Protein AF-A0AAW8H0A6-F1 (afdb_monomer)

Sequence (158 aa):
MFTVCFLSSAVRCQPLSRALAFFTFLINIEGLFMTIFEPGVQYKDLNGGVHADRDDTQDATDYLRQHHNIPQDHFVFGIQVYSSVHHVRDNTLSVRFLHSNVAGYENIQQKMVAEGAEFTLNELEIGMSYKEFFGLFKRFSLTLSPNGLLEGKSYKTV

Secondary structure (DSSP, 8-state):
------------------------------S----------SS--EE--EEEEEPSS--HHHHHHHHH---TT-EEEEEEEE--HHHHHTTEEEEEEEEE--STTTTHHHHHHHTTS----EEEEEEEEHHHHHHTEEEEEE--EETTTTTT------

Foldseek 3Di:
DDDDDDDDDDDDDDDDDDPDDDPPVPPPDPDDPDDDPDDDDDPPQKDEDKDFAADPPAAPQNVCCVPPVDDPLKDWDDKDWDDDPVQVVVQKIWIKTWMDNPDDDPCPVVCCVVVDNDDDTDIDIDIDGPCVVCVNGPDIDDDIDGVCPCYPHDDDDD

Mean predicted aligned error: 13.73 Å

Nearest PDB structures (foldseek):
  7ahi-assembly1_5G  TM=2.862E-01  e=4.631E+00  Salmonella enterica subsp. enterica serovar Typhimurium str. LT2
  6dv6-assembly1_A  TM=2.494E-01  e=9.017E+00  Salmonella enterica subsp. enterica serovar Typhimurium

pLDDT: mean 74.07, std 22.35, range [24.81, 95.25]

Structure (mmCIF, N/CA/C/O backbone):
data_AF-A0AAW8H0A6-F1
#
_entry.id   AF-A0AAW8H0A6-F1
#
loop_
_atom_site.group_PDB
_atom_site.id
_atom_site.type_symbol
_atom_site.label_atom_id
_atom_site.label_alt_id
_atom_site.label_comp_id
_atom_site.label_asym_id
_atom_site.label_entity_id
_atom_site.label_seq_id
_atom_site.pdbx_PDB_ins_code
_atom_site.Cartn_x
_atom_site.Cartn_y
_atom_site.Cartn_z
_atom_site.occupancy
_atom_site.B_iso_or_equiv
_atom_site.auth_seq_id
_atom_site.auth_comp_id
_atom_site.auth_asym_id
_atom_site.auth_atom_id
_atom_site.pdbx_PDB_model_num
ATOM 1 N N . MET A 1 1 ? 48.631 -1.944 54.732 1.00 32.59 1 MET A N 1
ATOM 2 C CA . MET A 1 1 ? 49.916 -1.481 55.292 1.00 32.59 1 MET A CA 1
ATOM 3 C C . MET A 1 1 ? 50.983 -1.817 54.263 1.00 32.59 1 MET A C 1
ATOM 5 O O . MET A 1 1 ? 51.143 -2.998 54.011 1.00 32.59 1 MET A O 1
ATOM 9 N N . PHE A 1 2 ? 51.527 -0.780 53.601 1.00 24.81 2 PHE A N 1
ATOM 10 C CA . PHE A 1 2 ? 52.890 -0.637 53.039 1.00 24.81 2 PHE A CA 1
ATOM 11 C C . PHE A 1 2 ? 53.548 -1.893 52.400 1.00 24.81 2 PHE A C 1
ATOM 13 O O . PHE A 1 2 ? 53.683 -2.912 53.051 1.00 24.81 2 PHE A O 1
ATOM 20 N N . THR A 1 3 ? 54.052 -1.919 51.160 1.00 28.94 3 THR A N 1
ATOM 21 C CA . THR A 1 3 ? 54.860 -0.897 50.480 1.00 28.94 3 THR A CA 1
ATOM 22 C C . THR A 1 3 ? 55.148 -1.303 49.026 1.00 28.94 3 THR A C 1
ATOM 24 O O . THR A 1 3 ? 55.252 -2.480 48.693 1.00 28.94 3 THR A O 1
ATOM 27 N N . VAL A 1 4 ? 55.276 -0.268 48.197 1.00 32.47 4 VAL A N 1
ATOM 28 C CA . VAL A 1 4 ? 55.640 -0.187 46.771 1.00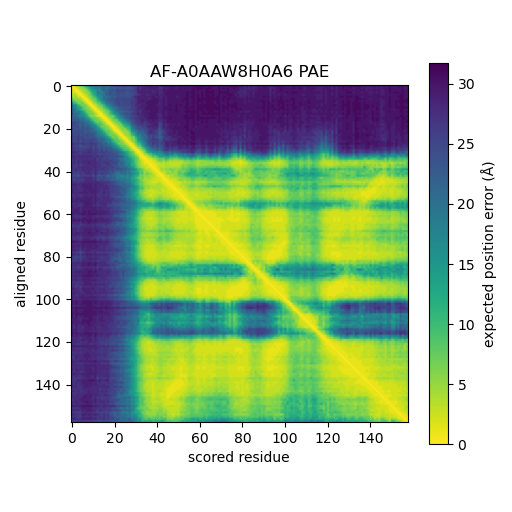 32.47 4 VAL A CA 1
ATOM 29 C C . VAL A 1 4 ? 57.168 -0.232 46.577 1.00 32.47 4 VAL A C 1
ATOM 31 O O . VAL A 1 4 ? 57.874 0.140 47.507 1.00 32.47 4 VAL A O 1
ATOM 34 N N . CYS A 1 5 ? 57.661 -0.622 45.383 1.00 32.19 5 CYS A N 1
ATOM 35 C CA . CYS A 1 5 ? 58.767 0.003 44.596 1.00 32.19 5 CYS A CA 1
ATOM 36 C C . CYS A 1 5 ? 59.403 -1.012 43.613 1.00 32.19 5 CYS A C 1
ATOM 38 O O . CYS A 1 5 ? 59.544 -2.170 43.978 1.00 32.19 5 CYS A O 1
ATOM 40 N N . PHE A 1 6 ? 59.927 -0.701 42.418 1.00 30.92 6 PHE A N 1
ATOM 41 C CA . PHE A 1 6 ? 59.770 0.360 41.406 1.00 30.92 6 PHE A CA 1
ATOM 42 C C . PHE A 1 6 ? 60.665 -0.048 40.191 1.00 30.92 6 PHE A C 1
ATOM 44 O O . PHE A 1 6 ? 61.616 -0.801 40.373 1.00 30.92 6 PHE A O 1
ATOM 51 N N . LEU A 1 7 ? 60.412 0.548 39.014 1.00 30.66 7 LEU A N 1
ATOM 52 C CA . LEU A 1 7 ? 61.318 0.778 37.857 1.00 30.66 7 LEU A CA 1
ATOM 53 C C . LEU A 1 7 ? 61.666 -0.356 36.848 1.00 30.66 7 LEU A C 1
ATOM 55 O O . LEU A 1 7 ? 62.410 -1.279 37.145 1.00 30.66 7 LEU A O 1
ATOM 59 N N . SER A 1 8 ? 61.180 -0.151 35.605 1.00 35.25 8 SER A N 1
ATOM 60 C CA . SER A 1 8 ? 61.911 -0.060 34.308 1.00 35.25 8 SER A CA 1
ATOM 61 C C . SER A 1 8 ? 63.058 -1.063 34.057 1.00 35.25 8 SER A C 1
ATOM 63 O O . SER A 1 8 ? 64.005 -1.121 34.821 1.00 35.25 8 SER A O 1
ATOM 65 N N . SER A 1 9 ? 63.181 -1.812 32.955 1.00 34.69 9 SER A N 1
ATOM 66 C CA . SER A 1 9 ? 62.949 -1.498 31.536 1.00 34.69 9 SER A CA 1
ATOM 67 C C . SER A 1 9 ? 63.256 -2.769 30.726 1.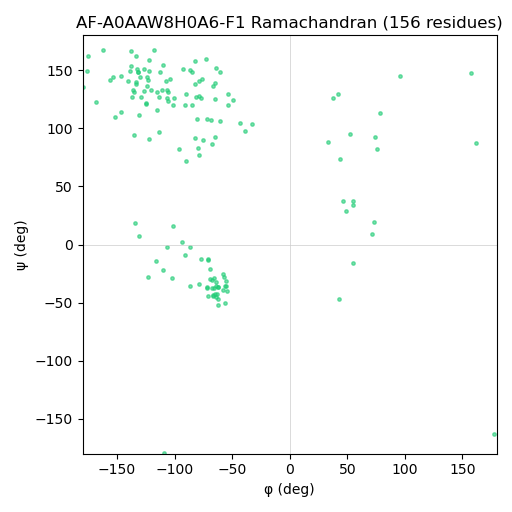00 34.69 9 SER A C 1
ATOM 69 O O . SER A 1 9 ? 64.306 -3.357 30.958 1.00 34.69 9 SER A O 1
ATOM 71 N N . ALA A 1 10 ? 62.433 -3.156 29.747 1.00 35.12 10 ALA A N 1
ATOM 72 C CA . ALA A 1 10 ? 62.895 -3.893 28.563 1.00 35.12 10 ALA A CA 1
ATOM 73 C C . ALA A 1 10 ? 61.804 -3.947 27.486 1.00 35.12 10 ALA A C 1
ATOM 75 O O . ALA A 1 10 ? 60.695 -4.432 27.687 1.00 35.12 10 ALA A O 1
ATOM 76 N N . VAL A 1 11 ? 62.187 -3.430 26.329 1.00 33.88 11 VAL A N 1
ATOM 77 C CA . VAL A 1 11 ? 61.504 -3.404 25.041 1.00 33.88 11 VAL A CA 1
ATOM 78 C C . VAL A 1 11 ? 61.068 -4.804 24.586 1.00 33.88 11 VAL A C 1
ATOM 80 O O . VAL A 1 11 ? 61.898 -5.701 24.453 1.00 33.88 11 VAL A O 1
ATOM 83 N 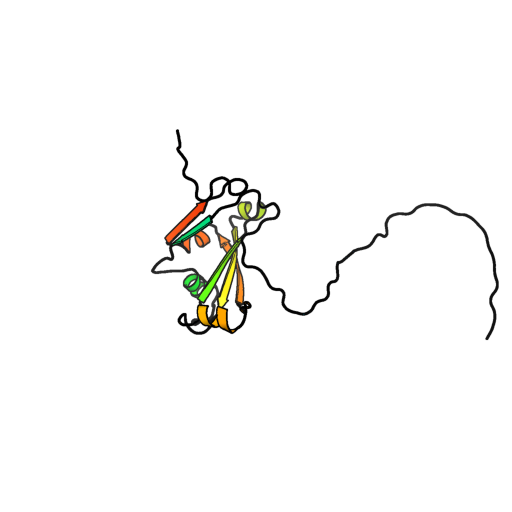N . ARG A 1 12 ? 59.797 -4.954 24.196 1.00 29.31 12 ARG A N 1
ATOM 84 C CA . ARG A 1 12 ? 59.428 -5.799 23.050 1.00 29.31 12 ARG A CA 1
ATOM 85 C C . ARG A 1 12 ? 58.224 -5.209 22.321 1.00 29.31 12 ARG A C 1
ATOM 87 O O . ARG A 1 12 ? 57.129 -5.116 22.863 1.00 29.31 12 ARG A O 1
ATOM 94 N N . CYS A 1 13 ? 58.479 -4.789 21.087 1.00 27.58 13 CYS A N 1
ATOM 95 C CA . CYS A 1 13 ? 57.487 -4.349 20.121 1.00 27.58 13 CYS A CA 1
ATOM 96 C C . CYS A 1 13 ? 56.917 -5.539 19.329 1.00 27.58 13 CYS A C 1
ATOM 98 O O . CYS A 1 13 ? 57.655 -6.462 18.991 1.00 27.58 13 CYS A O 1
ATOM 100 N N . GLN A 1 14 ? 55.650 -5.355 18.931 1.00 37.00 14 GLN A N 1
ATOM 101 C CA . GLN A 1 14 ? 54.883 -5.936 17.812 1.00 37.00 14 GLN A CA 1
ATOM 102 C C . GLN A 1 14 ? 53.989 -7.174 18.060 1.00 37.00 14 GLN A C 1
ATOM 104 O O . GLN A 1 14 ? 54.409 -8.090 18.762 1.00 37.00 14 GLN A O 1
ATOM 109 N N . PRO A 1 15 ? 52.821 -7.285 17.374 1.00 37.94 15 PRO A N 1
ATOM 110 C CA . PRO A 1 15 ? 52.020 -6.245 16.710 1.00 37.94 15 PRO A CA 1
ATOM 111 C C . PRO A 1 15 ? 50.564 -6.144 17.210 1.00 37.94 15 PRO A C 1
ATOM 113 O O . PRO A 1 15 ? 49.911 -7.118 17.574 1.00 37.94 15 PRO A O 1
ATOM 116 N N . LEU A 1 16 ? 50.054 -4.910 17.132 1.00 34.69 16 LEU A N 1
ATOM 117 C CA . LEU A 1 16 ? 48.637 -4.568 17.086 1.00 34.69 16 LEU A CA 1
ATOM 118 C C . LEU A 1 16 ? 47.913 -5.413 16.025 1.00 34.69 16 LEU A C 1
ATOM 120 O O . LEU A 1 16 ? 48.216 -5.303 14.838 1.00 34.69 16 LEU A O 1
ATOM 124 N N . SER A 1 17 ? 46.869 -6.131 16.429 1.00 34.59 17 SER A N 1
ATOM 125 C CA . SER A 1 17 ? 45.748 -6.441 15.543 1.00 34.59 17 SER A CA 1
ATOM 126 C C . SER A 1 17 ? 44.438 -6.209 16.291 1.00 34.59 17 SER A C 1
ATOM 128 O O . SER A 1 17 ? 43.964 -7.044 17.050 1.00 34.59 17 SER A O 1
ATOM 130 N N . ARG A 1 18 ? 43.915 -4.994 16.098 1.00 37.19 18 ARG A N 1
ATOM 131 C CA . ARG A 1 18 ? 42.488 -4.653 16.024 1.00 37.19 18 ARG A CA 1
ATOM 132 C C . ARG A 1 18 ? 41.563 -5.297 17.068 1.00 37.19 18 ARG A C 1
ATOM 134 O O . ARG A 1 18 ? 40.681 -6.076 16.733 1.00 37.19 18 ARG A O 1
ATOM 141 N N . ALA A 1 19 ? 41.660 -4.817 18.302 1.00 43.03 19 ALA A N 1
ATOM 142 C CA . ALA A 1 19 ? 40.488 -4.656 19.156 1.00 43.03 19 ALA A CA 1
ATOM 143 C C . ALA A 1 19 ? 40.012 -3.196 19.042 1.00 43.03 19 ALA A C 1
ATOM 145 O O . ALA A 1 19 ? 40.390 -2.348 19.842 1.00 43.03 19 ALA A O 1
ATOM 146 N N . LEU A 1 20 ? 39.244 -2.883 17.996 1.00 35.12 20 LEU A N 1
ATOM 147 C CA . LEU A 1 20 ? 38.369 -1.706 17.970 1.00 35.12 20 LEU A CA 1
ATOM 148 C C . LEU A 1 20 ? 36.966 -2.252 17.709 1.00 35.12 20 LEU A C 1
ATOM 150 O O . LEU A 1 20 ? 36.647 -2.685 16.609 1.00 35.12 20 LEU A O 1
ATOM 154 N N . ALA A 1 21 ? 36.257 -2.538 18.793 1.00 33.88 21 ALA A N 1
ATOM 155 C CA . ALA A 1 21 ? 35.277 -1.609 19.344 1.00 33.88 21 ALA A CA 1
ATOM 156 C C . ALA A 1 21 ? 34.017 -1.614 18.475 1.00 33.88 21 ALA A C 1
ATOM 158 O O . ALA A 1 21 ? 33.807 -0.762 17.616 1.00 33.88 21 ALA A O 1
ATOM 159 N N . PHE A 1 22 ? 33.187 -2.623 18.752 1.00 34.66 22 PHE A N 1
ATOM 160 C CA . PHE A 1 22 ? 31.737 -2.497 18.740 1.00 34.66 22 PHE A CA 1
ATOM 161 C C . PHE A 1 22 ? 31.361 -1.128 19.322 1.00 34.66 22 PHE A C 1
ATOM 163 O O . PHE A 1 22 ? 31.324 -0.950 20.536 1.00 34.66 22 PHE A O 1
ATOM 170 N N . PHE A 1 23 ? 31.103 -0.152 18.460 1.00 32.03 23 PHE A N 1
ATOM 171 C CA . PHE A 1 23 ? 30.293 1.000 18.822 1.00 32.03 23 PHE A CA 1
ATOM 172 C C . PHE A 1 23 ? 28.851 0.626 18.490 1.00 32.03 23 PHE A C 1
ATOM 174 O O . PHE A 1 23 ? 28.262 1.085 17.516 1.00 32.03 23 PHE A O 1
ATOM 181 N N . THR A 1 24 ? 28.295 -0.277 19.301 1.00 34.12 24 THR A N 1
ATOM 182 C CA . THR A 1 24 ? 26.849 -0.320 19.486 1.00 34.12 24 THR A CA 1
ATOM 183 C C . THR A 1 24 ? 26.495 1.041 20.058 1.00 34.12 24 THR A C 1
ATOM 185 O O . THR A 1 24 ? 26.848 1.353 21.196 1.00 34.12 24 THR A O 1
ATOM 188 N N . PHE A 1 25 ? 25.881 1.886 19.239 1.00 31.33 25 PHE A N 1
ATOM 189 C CA . PHE A 1 25 ? 25.287 3.127 19.695 1.00 31.33 25 PHE A CA 1
ATOM 190 C C . PHE A 1 25 ? 24.096 2.749 20.579 1.00 31.33 25 PHE A C 1
ATOM 192 O O . PHE A 1 25 ? 22.975 2.550 20.122 1.00 31.33 25 PHE A O 1
ATOM 199 N N . LEU A 1 26 ? 24.397 2.533 21.855 1.00 36.19 26 LEU A N 1
ATOM 200 C CA . LEU A 1 26 ? 23.451 2.272 22.922 1.00 36.19 26 LEU A CA 1
ATOM 201 C C . LEU A 1 26 ? 22.856 3.625 23.318 1.00 36.19 26 LEU A C 1
ATOM 203 O O . LEU A 1 26 ? 23.235 4.222 24.322 1.00 36.19 26 LEU A O 1
ATOM 207 N N . ILE A 1 27 ? 21.932 4.129 22.501 1.00 39.78 27 ILE A N 1
ATOM 208 C CA . ILE A 1 27 ? 20.891 5.001 23.036 1.00 39.78 27 ILE A CA 1
ATOM 209 C C . ILE A 1 27 ? 19.828 4.068 23.601 1.00 39.78 27 ILE A C 1
ATOM 211 O O . ILE A 1 27 ? 18.939 3.593 22.903 1.00 39.78 27 ILE A O 1
ATOM 215 N N . ASN A 1 28 ? 19.983 3.774 24.888 1.00 42.41 28 ASN A N 1
ATOM 216 C CA . ASN A 1 28 ? 18.898 3.305 25.729 1.00 42.41 28 ASN A CA 1
ATOM 217 C C . ASN A 1 28 ? 18.021 4.531 26.031 1.00 42.41 28 ASN A C 1
ATOM 219 O O . ASN A 1 28 ? 18.281 5.270 26.979 1.00 42.41 28 ASN A O 1
ATOM 223 N N . ILE A 1 29 ? 17.034 4.784 25.173 1.00 44.75 29 ILE A N 1
ATOM 224 C CA . ILE A 1 29 ? 15.846 5.561 25.531 1.00 44.75 29 ILE A CA 1
ATOM 225 C C . ILE A 1 29 ? 14.692 4.569 25.465 1.00 44.75 29 ILE A C 1
ATOM 227 O O . ILE A 1 29 ? 14.174 4.258 24.396 1.00 44.75 29 ILE A O 1
ATOM 231 N N . GLU A 1 30 ? 14.331 4.021 26.622 1.00 50.09 30 GLU A N 1
ATOM 232 C CA . GLU A 1 30 ? 13.019 3.415 26.791 1.00 50.09 30 GLU A CA 1
ATOM 233 C C . GLU A 1 30 ? 11.982 4.541 26.738 1.00 50.09 30 GLU A C 1
ATOM 235 O O . GLU A 1 30 ? 11.898 5.369 27.645 1.00 50.09 30 GLU A O 1
ATOM 240 N N . GLY A 1 31 ? 11.242 4.617 25.633 1.00 46.88 31 GLY A N 1
ATOM 241 C CA . GLY A 1 31 ? 10.222 5.640 25.429 1.00 46.88 31 GLY A CA 1
ATOM 242 C C . GLY A 1 31 ? 9.847 5.780 23.960 1.00 46.88 31 GLY A C 1
ATOM 243 O O . GLY A 1 31 ? 10.432 6.593 23.259 1.00 46.88 31 GLY A O 1
ATOM 244 N N . LEU A 1 32 ? 8.883 4.959 23.534 1.00 45.34 32 LEU A N 1
ATOM 245 C CA . LEU A 1 32 ? 8.158 4.985 22.257 1.00 45.34 32 LEU A CA 1
ATOM 246 C C . LEU A 1 32 ? 9.027 5.012 20.978 1.00 45.34 32 LEU A C 1
ATOM 248 O O . LEU A 1 32 ? 9.407 6.061 20.464 1.00 45.34 32 LEU A O 1
ATOM 252 N N . PHE A 1 33 ? 9.276 3.836 20.389 1.00 53.78 33 PHE A N 1
ATOM 253 C CA . PHE A 1 33 ? 9.696 3.762 18.986 1.00 53.78 33 PHE A CA 1
ATOM 254 C C . PHE A 1 33 ? 8.550 4.265 18.101 1.00 53.78 33 PHE A C 1
ATOM 256 O O . PHE A 1 33 ? 7.657 3.511 17.720 1.00 53.78 33 PHE A O 1
ATOM 263 N N . MET A 1 34 ? 8.567 5.557 17.784 1.00 63.47 34 MET A N 1
ATOM 264 C CA . MET A 1 34 ? 7.656 6.136 16.810 1.00 63.47 34 MET A CA 1
ATOM 265 C C . MET A 1 34 ? 8.079 5.676 15.418 1.00 63.47 34 MET A C 1
ATOM 267 O O . MET A 1 34 ? 9.116 6.084 14.896 1.00 63.47 34 MET A O 1
ATOM 271 N N . THR A 1 35 ? 7.286 4.789 14.825 1.00 74.06 35 THR A N 1
ATOM 272 C CA . THR A 1 35 ? 7.510 4.342 13.450 1.00 74.06 35 THR A CA 1
ATOM 273 C C . THR A 1 35 ? 6.728 5.256 12.517 1.00 74.06 35 THR A C 1
ATOM 275 O O . THR A 1 35 ? 5.509 5.364 12.624 1.00 74.06 35 THR A O 1
ATOM 278 N N . ILE A 1 36 ? 7.430 5.935 11.609 1.00 80.75 36 ILE A N 1
ATOM 279 C CA . ILE A 1 36 ? 6.797 6.755 10.574 1.00 80.75 36 ILE A CA 1
ATOM 280 C C . ILE A 1 36 ? 6.263 5.819 9.490 1.00 80.75 36 ILE A C 1
ATOM 282 O O . ILE A 1 36 ? 7.007 5.010 8.935 1.00 80.75 36 ILE A O 1
ATOM 286 N N . PHE A 1 37 ? 4.975 5.939 9.178 1.00 86.19 37 PHE A N 1
ATOM 287 C CA . PHE A 1 37 ? 4.352 5.194 8.089 1.00 86.19 37 PHE A CA 1
ATOM 288 C C . PHE A 1 37 ? 4.676 5.861 6.741 1.00 86.19 37 PHE A C 1
ATOM 290 O O . PHE A 1 37 ? 3.900 6.663 6.226 1.00 86.19 37 PHE A O 1
ATOM 297 N N . GLU A 1 38 ? 5.849 5.551 6.184 1.00 87.00 38 GLU A N 1
ATOM 298 C CA . GLU A 1 38 ? 6.286 6.011 4.861 1.00 87.00 38 GLU A CA 1
ATOM 299 C C . GLU A 1 38 ? 6.848 4.860 4.007 1.00 87.00 38 GLU A C 1
ATOM 301 O O . GLU A 1 38 ? 7.442 3.916 4.539 1.00 87.00 38 GLU A O 1
ATOM 306 N N . PRO A 1 39 ? 6.704 4.910 2.670 1.00 83.44 39 PRO A N 1
ATOM 307 C CA . PRO A 1 39 ? 7.434 4.003 1.795 1.00 83.44 39 PRO A CA 1
ATOM 308 C C . PRO A 1 39 ? 8.939 4.311 1.853 1.00 83.44 39 PRO A C 1
ATOM 310 O O . PRO A 1 39 ? 9.363 5.467 1.781 1.00 83.44 39 PRO A O 1
ATOM 313 N N . GLY A 1 40 ? 9.773 3.274 1.941 1.00 81.12 40 GLY A N 1
ATOM 314 C CA . GLY A 1 40 ? 11.219 3.447 2.038 1.00 81.12 40 GLY A CA 1
ATOM 315 C C . GLY A 1 40 ? 12.011 2.232 1.570 1.00 81.12 40 GLY A C 1
ATOM 316 O O . GLY A 1 40 ? 11.647 1.089 1.829 1.00 81.12 40 GLY A O 1
ATOM 317 N N . VAL A 1 41 ? 13.122 2.505 0.887 1.00 78.94 41 VAL A N 1
ATOM 318 C CA . VAL A 1 41 ? 14.169 1.540 0.522 1.00 78.94 41 VAL A CA 1
ATOM 319 C C . VAL A 1 41 ? 15.532 2.189 0.755 1.00 78.94 41 VAL A C 1
ATOM 321 O O . VAL A 1 41 ? 15.613 3.405 0.914 1.00 78.94 41 VAL A O 1
ATOM 324 N N . GLN A 1 42 ? 16.607 1.399 0.757 1.00 74.50 42 GLN A N 1
ATOM 325 C CA . GLN A 1 42 ? 17.942 1.861 1.159 1.00 74.50 42 GLN A CA 1
ATOM 326 C C . GLN A 1 42 ? 18.451 3.097 0.390 1.00 74.50 42 GLN A C 1
ATOM 328 O O . GLN A 1 42 ? 19.115 3.936 0.990 1.00 74.50 42 GLN A O 1
ATOM 333 N N . TYR A 1 43 ? 18.140 3.217 -0.908 1.00 82.38 43 TYR A N 1
ATOM 334 C CA . TYR A 1 43 ? 18.710 4.261 -1.777 1.00 82.38 43 TYR A CA 1
ATOM 335 C C . TYR A 1 43 ? 17.692 5.267 -2.345 1.00 82.38 43 TYR A C 1
ATOM 337 O O . TYR A 1 43 ? 18.094 6.325 -2.809 1.00 82.38 43 TYR A O 1
ATOM 345 N N . LYS A 1 44 ? 16.381 4.984 -2.262 1.00 85.25 44 LYS A N 1
ATOM 346 C CA . LYS A 1 44 ? 15.275 5.846 -2.748 1.00 85.25 44 LYS A CA 1
ATOM 347 C C . LYS A 1 44 ? 15.488 6.431 -4.172 1.00 85.25 44 LYS A C 1
ATOM 349 O O . LYS A 1 44 ? 15.086 7.559 -4.445 1.00 85.25 44 LYS A O 1
ATOM 354 N N . ASP A 1 45 ? 16.082 5.655 -5.089 1.00 89.38 45 ASP A N 1
ATOM 355 C CA . ASP A 1 45 ? 16.426 6.100 -6.459 1.00 89.38 45 ASP A CA 1
ATOM 356 C C . ASP A 1 45 ? 15.199 6.388 -7.346 1.00 89.38 45 ASP A C 1
ATOM 358 O O . ASP A 1 45 ? 15.236 7.222 -8.257 1.00 89.38 45 ASP A O 1
ATOM 362 N N . LEU A 1 46 ? 14.101 5.674 -7.094 1.00 89.62 46 LEU A N 1
ATOM 363 C CA . LEU A 1 46 ? 12.819 5.844 -7.767 1.00 89.62 46 LEU A CA 1
ATOM 364 C C . LEU A 1 46 ? 11.788 6.314 -6.746 1.00 89.62 46 LEU A C 1
ATOM 366 O O . LEU A 1 46 ? 11.645 5.699 -5.691 1.00 89.62 46 LEU A O 1
ATOM 370 N N . ASN A 1 47 ? 11.043 7.359 -7.096 1.00 89.50 47 ASN A N 1
ATOM 371 C CA . ASN A 1 47 ? 9.942 7.880 -6.292 1.00 89.50 47 ASN A CA 1
ATOM 372 C C . ASN A 1 47 ? 8.679 7.960 -7.141 1.00 89.50 47 ASN A C 1
ATOM 374 O O . ASN A 1 47 ? 8.759 8.173 -8.349 1.00 89.50 47 ASN A O 1
ATOM 378 N N . GLY A 1 48 ? 7.525 7.829 -6.500 1.00 88.69 48 GLY A N 1
ATOM 379 C CA . GLY A 1 48 ? 6.244 8.068 -7.141 1.00 88.69 48 GLY A CA 1
ATOM 380 C C . GLY A 1 48 ? 5.061 7.805 -6.230 1.00 88.69 48 GLY A C 1
ATOM 381 O O . GLY A 1 48 ? 5.212 7.788 -5.006 1.00 88.69 48 GLY A O 1
ATOM 382 N N . GLY A 1 49 ? 3.883 7.667 -6.832 1.00 90.50 49 GLY A N 1
ATOM 383 C CA . GLY A 1 49 ? 2.620 7.485 -6.129 1.00 90.50 49 GLY A CA 1
ATOM 384 C C . GLY A 1 49 ? 2.052 6.081 -6.295 1.00 90.50 49 GLY A C 1
ATOM 385 O O . GLY A 1 49 ? 2.290 5.396 -7.292 1.00 90.50 49 GLY A O 1
ATOM 386 N N . VAL A 1 50 ? 1.244 5.674 -5.318 1.00 93.31 50 VAL A N 1
ATOM 387 C CA . VAL A 1 50 ? 0.420 4.469 -5.394 1.00 93.31 50 VAL A CA 1
ATOM 388 C C . VAL A 1 50 ? -1.034 4.837 -5.147 1.00 93.31 50 VAL A C 1
ATOM 390 O O . VAL A 1 50 ? -1.350 5.605 -4.239 1.00 93.31 50 VAL A O 1
ATOM 393 N N . HIS A 1 51 ? -1.920 4.279 -5.961 1.00 93.00 51 HIS A N 1
ATOM 394 C CA . HIS A 1 51 ? -3.360 4.390 -5.789 1.00 93.00 51 HIS A CA 1
ATOM 395 C C . HIS A 1 51 ? -3.987 3.014 -5.963 1.00 93.00 51 HIS A C 1
ATOM 397 O O . HIS A 1 51 ? -3.595 2.252 -6.851 1.00 93.00 51 HIS A O 1
ATOM 403 N N . ALA A 1 52 ? -4.971 2.707 -5.128 1.00 93.38 52 ALA A N 1
ATOM 404 C CA . ALA A 1 52 ? -5.739 1.483 -5.237 1.00 93.38 52 ALA A CA 1
ATOM 405 C C . ALA A 1 52 ? -7.215 1.753 -4.945 1.00 93.38 52 ALA A C 1
ATOM 407 O O . ALA A 1 52 ? -7.544 2.515 -4.034 1.00 93.38 52 ALA A O 1
ATOM 408 N N . ASP A 1 53 ? -8.086 1.106 -5.713 1.00 89.88 53 ASP A N 1
ATOM 409 C CA . ASP A 1 53 ? -9.527 1.130 -5.492 1.00 89.88 53 ASP A CA 1
ATOM 410 C C . ASP A 1 53 ? -9.896 -0.029 -4.559 1.00 89.88 53 ASP A C 1
ATOM 412 O O . ASP A 1 53 ? -9.533 -1.185 -4.812 1.00 89.88 53 ASP A O 1
ATOM 416 N N . ARG A 1 54 ? -10.646 0.273 -3.494 1.00 85.31 54 ARG A N 1
ATOM 417 C CA . ARG A 1 54 ? -11.223 -0.744 -2.606 1.00 85.31 54 ARG A CA 1
ATOM 418 C C . ARG A 1 54 ? -12.249 -1.571 -3.384 1.00 85.31 54 ARG A C 1
ATOM 420 O O . ARG A 1 54 ? -13.009 -1.023 -4.184 1.00 85.31 54 ARG A O 1
ATOM 427 N N . ASP A 1 55 ? -12.249 -2.880 -3.168 1.00 84.44 55 ASP A N 1
ATOM 428 C CA . ASP A 1 55 ? -13.318 -3.743 -3.664 1.00 84.44 55 ASP A CA 1
ATOM 429 C C . ASP A 1 55 ? -14.571 -3.575 -2.790 1.00 84.44 55 ASP A C 1
ATOM 431 O O . ASP A 1 55 ? -14.477 -3.411 -1.575 1.00 84.44 55 ASP A O 1
ATOM 435 N N . ASP A 1 56 ? -15.746 -3.601 -3.416 1.00 75.88 56 ASP A N 1
ATOM 436 C CA . ASP A 1 56 ? -17.032 -3.423 -2.736 1.00 75.88 56 ASP A CA 1
ATOM 437 C C . ASP A 1 56 ? -17.474 -4.695 -1.976 1.00 75.88 56 ASP A C 1
ATOM 439 O O . ASP A 1 56 ? -18.432 -4.655 -1.205 1.00 75.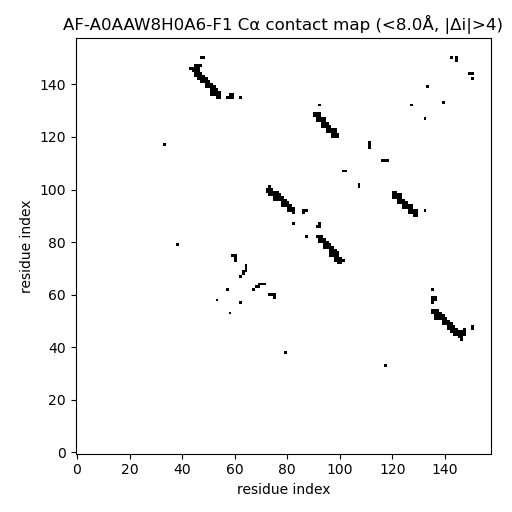88 56 ASP A O 1
ATOM 443 N N . THR A 1 57 ? -16.809 -5.832 -2.217 1.00 75.06 57 THR A N 1
ATOM 444 C CA . THR A 1 57 ? -17.204 -7.169 -1.743 1.00 75.06 57 THR A CA 1
ATOM 445 C C . THR A 1 57 ? -16.151 -7.888 -0.902 1.00 75.06 57 THR A C 1
ATOM 447 O O . THR A 1 57 ? -16.528 -8.705 -0.062 1.00 75.06 57 THR A O 1
ATOM 450 N N . GLN A 1 58 ? -14.858 -7.614 -1.108 1.00 80.88 58 GLN A N 1
ATOM 451 C CA . GLN A 1 58 ? -13.774 -8.225 -0.335 1.00 80.88 58 GLN A CA 1
ATOM 452 C C . GLN A 1 58 ? -12.561 -7.299 -0.256 1.00 80.88 58 GLN A C 1
ATOM 454 O O . GLN A 1 58 ? -11.842 -7.124 -1.235 1.00 80.88 58 GLN A O 1
ATOM 459 N N . ASP A 1 59 ? -12.291 -6.746 0.923 1.00 85.31 59 ASP A N 1
ATOM 460 C CA . ASP A 1 59 ? -11.110 -5.909 1.138 1.00 85.31 59 ASP A CA 1
ATOM 461 C C . ASP A 1 59 ? -10.035 -6.575 2.015 1.00 85.31 59 ASP A C 1
ATOM 463 O O . ASP A 1 59 ? -10.158 -7.715 2.467 1.00 85.31 59 ASP A O 1
ATOM 467 N N . ALA A 1 60 ? -8.943 -5.848 2.261 1.00 91.81 60 ALA A N 1
ATOM 468 C CA . ALA A 1 60 ? -7.850 -6.308 3.113 1.00 91.81 60 ALA A CA 1
ATOM 469 C C . ALA A 1 60 ? -8.298 -6.689 4.537 1.00 91.81 60 ALA A C 1
ATOM 471 O O . ALA A 1 60 ? -7.765 -7.634 5.111 1.00 91.81 60 ALA A O 1
ATOM 472 N N . THR A 1 61 ? -9.275 -5.987 5.114 1.00 91.38 61 THR A N 1
ATOM 473 C CA . THR A 1 61 ? -9.822 -6.329 6.434 1.00 91.38 61 THR A CA 1
ATOM 474 C C . THR A 1 61 ? -10.561 -7.661 6.370 1.00 91.38 61 THR A C 1
ATOM 476 O O . THR A 1 61 ? -10.353 -8.514 7.234 1.00 91.38 61 THR A O 1
ATOM 479 N N . ASP A 1 62 ? -11.377 -7.874 5.336 1.00 91.19 62 ASP A N 1
ATOM 480 C CA . ASP A 1 62 ? -12.095 -9.137 5.142 1.00 91.19 62 ASP A CA 1
ATOM 481 C C . ASP A 1 62 ? -11.132 -10.306 4.929 1.00 91.19 62 ASP A C 1
ATOM 483 O O . ASP A 1 62 ? -11.296 -11.359 5.547 1.00 91.19 62 ASP A O 1
ATOM 487 N N . TYR A 1 63 ? -10.079 -10.101 4.133 1.00 93.50 63 TYR A N 1
ATOM 488 C CA . TYR A 1 63 ? -9.004 -11.075 3.960 1.00 93.50 63 TYR A CA 1
ATOM 489 C C . TYR A 1 63 ? -8.360 -11.454 5.305 1.00 93.50 63 TYR A C 1
ATOM 491 O O . TYR A 1 63 ? -8.274 -12.634 5.649 1.00 93.50 63 TYR A O 1
ATOM 499 N N . LEU A 1 64 ? -7.962 -10.471 6.121 1.00 94.25 64 LEU A N 1
ATOM 500 C CA . LEU A 1 64 ? -7.344 -10.747 7.421 1.00 94.25 64 LEU A CA 1
ATOM 501 C C . LEU A 1 64 ? -8.291 -11.456 8.394 1.00 94.25 64 LEU A C 1
ATOM 503 O O . LEU A 1 64 ? -7.848 -12.309 9.164 1.00 94.25 64 LEU A O 1
ATOM 507 N N . ARG A 1 65 ? -9.590 -11.143 8.366 1.00 93.31 65 ARG A N 1
ATOM 508 C CA . ARG A 1 65 ? -10.589 -11.845 9.188 1.00 93.31 65 ARG A CA 1
ATOM 509 C C . ARG A 1 65 ? -10.725 -13.305 8.773 1.00 93.31 65 ARG A C 1
ATOM 511 O O . ARG A 1 65 ? -10.790 -14.169 9.639 1.00 93.31 65 ARG A O 1
ATOM 518 N N . GLN A 1 66 ? -10.753 -13.574 7.468 1.00 92.94 66 GLN A N 1
ATOM 519 C CA . GLN A 1 66 ? -10.930 -14.922 6.925 1.00 92.94 66 GLN A CA 1
ATOM 520 C C . GLN A 1 66 ? -9.695 -15.811 7.121 1.00 92.94 66 GLN A C 1
ATOM 522 O O . GLN A 1 66 ? -9.844 -17.007 7.365 1.00 92.94 66 GLN A O 1
ATOM 527 N N . 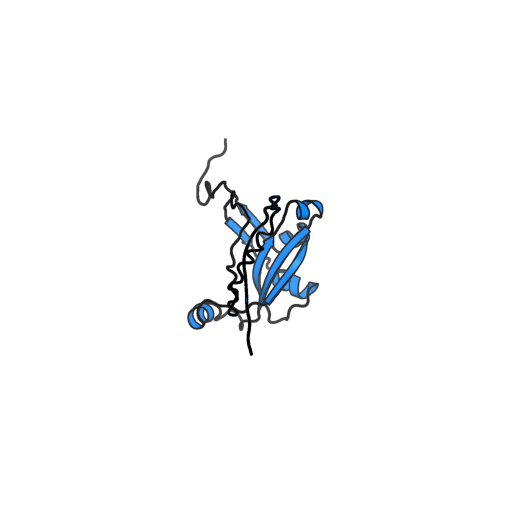HIS A 1 67 ? -8.489 -15.243 7.024 1.00 93.62 67 HIS A N 1
ATOM 528 C CA . HIS A 1 67 ? -7.246 -16.022 6.965 1.00 93.62 67 HIS A CA 1
ATOM 529 C C . HIS A 1 67 ? -6.362 -15.917 8.216 1.00 93.62 67 HIS A C 1
ATOM 531 O O . HIS A 1 67 ? -5.556 -16.813 8.464 1.00 93.62 67 HIS A O 1
ATOM 537 N N . HIS A 1 68 ? -6.507 -14.857 9.015 1.00 93.44 68 HIS A N 1
ATOM 538 C CA . HIS A 1 68 ? -5.612 -14.560 10.142 1.00 93.44 68 HIS A CA 1
ATOM 539 C C . HIS A 1 68 ? -6.342 -14.250 11.459 1.00 93.44 68 HIS A C 1
ATOM 541 O O . HIS A 1 68 ? -5.694 -13.911 12.446 1.00 93.44 68 HIS A O 1
ATOM 547 N N . ASN A 1 69 ? -7.670 -14.417 11.504 1.00 91.19 69 ASN A N 1
ATOM 548 C CA . ASN A 1 69 ? -8.499 -14.306 12.710 1.00 91.19 69 ASN A CA 1
ATOM 549 C C . ASN A 1 69 ? -8.349 -12.977 13.474 1.00 91.19 69 ASN A C 1
ATOM 551 O O . ASN A 1 69 ? -8.392 -12.963 14.707 1.00 91.19 69 ASN A O 1
ATOM 555 N N . ILE A 1 70 ? -8.187 -11.850 12.770 1.00 92.75 70 ILE A N 1
ATOM 556 C CA . ILE A 1 70 ? -8.238 -10.542 13.440 1.00 92.75 70 ILE A CA 1
ATOM 557 C C . ILE A 1 70 ? -9.640 -10.299 14.041 1.00 92.75 70 ILE A C 1
ATOM 559 O O . ILE A 1 70 ? -10.627 -10.818 13.505 1.00 92.75 70 ILE A O 1
ATOM 563 N N . PRO A 1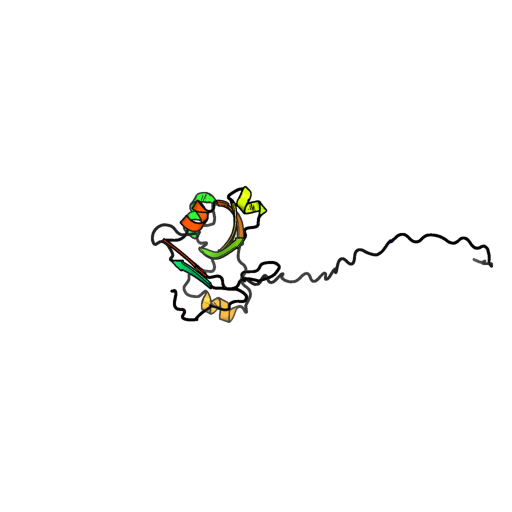 71 ? -9.773 -9.513 15.128 1.00 91.25 71 PRO A N 1
ATOM 564 C CA . PRO A 1 71 ? -11.076 -9.273 15.749 1.00 91.25 71 PRO A CA 1
ATOM 565 C C . PRO A 1 71 ? -12.085 -8.607 14.796 1.00 91.25 71 PRO A C 1
ATOM 567 O O . PRO A 1 71 ? -11.719 -7.829 13.914 1.00 91.25 71 PRO A O 1
ATOM 570 N N . GLN A 1 72 ? -13.375 -8.909 14.974 1.00 89.12 72 GLN A N 1
ATOM 571 C CA . GLN A 1 72 ? -14.445 -8.463 14.064 1.00 89.12 72 GLN A CA 1
ATOM 572 C C . GLN A 1 72 ? -14.648 -6.944 14.057 1.00 89.12 72 GLN A C 1
ATOM 574 O O . GLN A 1 72 ? -15.042 -6.375 13.045 1.00 89.12 72 GLN A O 1
ATOM 579 N N . ASP A 1 73 ? -14.348 -6.282 15.167 1.00 86.75 73 ASP A N 1
ATOM 580 C CA . ASP A 1 73 ? -14.405 -4.832 15.330 1.00 86.75 73 ASP A CA 1
ATOM 581 C C . ASP A 1 73 ? -13.113 -4.120 14.890 1.00 86.75 73 ASP A C 1
ATOM 583 O O . ASP A 1 73 ? -13.062 -2.892 14.922 1.00 86.75 73 ASP A O 1
ATOM 587 N N . HIS A 1 74 ? -12.078 -4.856 14.456 1.00 86.88 74 HIS A N 1
ATOM 588 C CA . HIS A 1 74 ? -10.861 -4.267 13.898 1.00 86.88 74 HIS A CA 1
ATOM 589 C C . HIS A 1 74 ? -11.011 -3.965 12.405 1.00 86.88 74 HIS A C 1
ATOM 591 O O . HIS A 1 74 ? -11.667 -4.696 11.657 1.00 86.88 74 HIS A O 1
ATOM 597 N N . PHE A 1 75 ? -10.316 -2.916 11.972 1.00 87.25 75 PHE A N 1
ATOM 598 C CA . PHE A 1 75 ? -10.206 -2.480 10.583 1.00 87.25 75 PHE A CA 1
ATOM 599 C C . PHE A 1 75 ? -8.748 -2.205 10.226 1.00 87.25 75 PHE A C 1
ATOM 601 O O . PHE A 1 75 ? -7.963 -1.823 11.096 1.00 87.25 75 PHE A O 1
ATOM 608 N N . VAL A 1 76 ? -8.390 -2.389 8.954 1.00 90.50 76 VAL A N 1
ATOM 609 C CA . VAL A 1 76 ? -7.055 -2.058 8.433 1.00 90.50 76 VAL A CA 1
ATOM 610 C C . VAL A 1 76 ? -6.937 -0.549 8.191 1.00 90.50 76 VAL A C 1
ATOM 612 O O . VAL A 1 76 ? -7.753 0.044 7.492 1.00 90.50 76 VAL A O 1
ATOM 615 N N . PHE A 1 77 ? -5.889 0.055 8.750 1.00 88.06 77 PHE A N 1
ATOM 616 C CA . PHE A 1 77 ? -5.526 1.472 8.632 1.00 88.06 77 PHE A CA 1
ATOM 617 C C . PHE A 1 77 ? -4.388 1.714 7.644 1.00 88.06 77 PHE A C 1
ATOM 619 O O . PHE A 1 77 ? -4.294 2.787 7.053 1.00 88.06 77 PHE A O 1
ATOM 626 N N . GLY A 1 78 ? -3.508 0.729 7.485 1.00 90.50 78 GLY A N 1
ATOM 627 C CA . GLY A 1 78 ? -2.325 0.847 6.651 1.00 90.50 78 GLY A CA 1
ATOM 628 C C . GLY A 1 78 ? -1.878 -0.511 6.144 1.00 90.50 78 GLY A C 1
ATOM 629 O O . GLY A 1 78 ? -1.983 -1.517 6.847 1.00 90.50 78 GLY A O 1
ATOM 630 N N . ILE A 1 79 ? -1.382 -0.519 4.913 1.00 94.19 79 ILE A N 1
ATOM 631 C CA . ILE A 1 79 ? -0.762 -1.676 4.275 1.00 94.19 79 ILE A CA 1
ATOM 632 C C . ILE A 1 79 ? 0.619 -1.228 3.820 1.00 94.19 79 ILE A C 1
ATOM 634 O O . ILE A 1 79 ? 0.738 -0.289 3.033 1.00 94.19 79 ILE A O 1
ATOM 638 N N . GLN A 1 80 ? 1.658 -1.894 4.307 1.00 94.06 80 GLN A N 1
ATOM 639 C CA . GLN A 1 80 ? 3.024 -1.704 3.847 1.00 94.06 80 GLN A CA 1
ATOM 640 C C . GLN A 1 80 ? 3.480 -2.984 3.159 1.00 94.06 80 GLN A C 1
ATOM 642 O O . GLN A 1 80 ? 3.394 -4.070 3.726 1.00 94.06 80 GLN A O 1
ATOM 647 N N . VAL A 1 81 ? 3.961 -2.854 1.927 1.00 92.94 81 VAL A N 1
ATOM 648 C CA . VAL A 1 81 ? 4.494 -3.970 1.145 1.00 92.94 81 VAL A CA 1
ATOM 649 C C . VAL A 1 81 ? 5.996 -3.805 0.980 1.00 92.94 81 VAL A C 1
ATOM 651 O O . VAL A 1 81 ? 6.482 -2.732 0.619 1.00 92.94 81 VAL A O 1
ATOM 654 N N . TYR A 1 82 ? 6.730 -4.883 1.226 1.00 89.94 82 TYR A N 1
ATOM 655 C CA . TYR A 1 82 ? 8.159 -4.970 0.995 1.00 89.94 82 TYR A CA 1
ATOM 656 C C . TYR A 1 82 ? 8.481 -6.185 0.125 1.00 89.94 82 TYR A C 1
ATOM 658 O O . TYR A 1 82 ? 8.033 -7.307 0.368 1.00 89.94 82 TYR A O 1
ATOM 666 N N . SER A 1 83 ? 9.302 -5.952 -0.895 1.00 87.25 83 SER A N 1
ATOM 667 C CA . SER A 1 83 ? 9.870 -6.991 -1.745 1.00 87.25 83 SER A CA 1
ATOM 668 C C . SER A 1 83 ? 11.360 -6.732 -1.913 1.00 87.25 83 SER A C 1
ATOM 670 O O . SER A 1 83 ? 11.787 -5.604 -2.145 1.00 87.25 83 SER A O 1
ATOM 672 N N . SER A 1 84 ? 12.151 -7.796 -1.853 1.00 81.75 84 SER A N 1
ATOM 673 C CA . SER A 1 84 ? 13.584 -7.797 -2.131 1.00 81.75 84 SER A CA 1
ATOM 674 C C . SER A 1 84 ? 13.857 -8.707 -3.326 1.00 81.75 84 SER A C 1
ATOM 676 O O . SER A 1 84 ? 13.002 -9.505 -3.712 1.00 81.75 84 SER A O 1
ATOM 678 N N . VAL A 1 85 ? 15.060 -8.642 -3.901 1.00 73.38 85 VAL A N 1
ATOM 679 C CA . VAL A 1 85 ? 15.471 -9.551 -4.992 1.00 73.38 85 VAL A CA 1
ATOM 680 C C . VAL A 1 85 ? 15.366 -11.025 -4.571 1.00 73.38 85 VAL A C 1
ATOM 682 O O . VAL A 1 85 ? 15.123 -11.889 -5.411 1.00 73.38 85 VAL A O 1
ATOM 685 N N . HIS A 1 86 ? 15.504 -11.316 -3.274 1.00 68.31 86 HIS A N 1
ATOM 686 C CA . HIS A 1 86 ? 15.293 -12.652 -2.723 1.00 68.31 86 HIS A CA 1
ATOM 687 C C . HIS A 1 86 ? 13.806 -13.042 -2.735 1.00 68.31 86 HIS A C 1
ATOM 689 O O . HIS A 1 86 ? 13.479 -14.121 -3.213 1.00 68.31 86 HIS A O 1
ATOM 695 N N . HIS A 1 87 ? 12.903 -12.137 -2.343 1.00 64.12 87 HIS A N 1
ATOM 696 C CA . HIS A 1 87 ? 11.453 -12.386 -2.335 1.00 64.12 87 HIS A CA 1
ATOM 697 C C . HIS A 1 87 ? 10.862 -12.628 -3.736 1.00 64.12 87 HIS A C 1
ATOM 699 O O . HIS A 1 87 ? 9.974 -13.466 -3.893 1.00 64.12 87 HIS A O 1
ATOM 705 N N . VAL A 1 88 ? 11.421 -11.991 -4.777 1.00 67.06 88 VAL A N 1
ATOM 706 C CA . VAL A 1 88 ? 11.009 -12.239 -6.175 1.00 67.06 88 VAL A CA 1
ATOM 707 C C . VAL A 1 88 ? 11.268 -13.684 -6.601 1.00 67.06 88 VAL A C 1
ATOM 709 O O . VAL A 1 88 ? 10.463 -14.263 -7.324 1.00 67.06 88 VAL A O 1
ATOM 712 N N . ARG A 1 89 ? 12.368 -14.299 -6.146 1.00 67.25 89 ARG A N 1
ATOM 713 C CA . ARG A 1 89 ? 12.699 -15.692 -6.502 1.00 67.25 89 ARG A CA 1
ATOM 714 C C . ARG A 1 89 ? 11.736 -16.695 -5.876 1.00 67.25 89 ARG A C 1
ATOM 716 O O . ARG A 1 89 ? 11.466 -17.726 -6.483 1.00 67.25 89 ARG A O 1
ATOM 723 N N . ASP A 1 90 ? 11.190 -16.344 -4.719 1.00 79.00 90 ASP A N 1
ATOM 724 C CA . ASP A 1 90 ? 10.261 -17.182 -3.966 1.00 79.00 90 ASP A CA 1
ATOM 725 C C . ASP A 1 90 ? 8.790 -16.869 -4.294 1.00 79.00 90 ASP A C 1
ATOM 727 O O . ASP A 1 90 ? 7.890 -17.482 -3.730 1.00 79.00 90 ASP A O 1
ATOM 731 N N . ASN A 1 91 ? 8.525 -15.935 -5.219 1.00 82.62 91 ASN A N 1
ATOM 732 C CA . ASN A 1 91 ? 7.188 -15.447 -5.576 1.00 82.62 91 ASN A CA 1
ATOM 733 C C . ASN A 1 91 ? 6.363 -14.923 -4.385 1.00 82.62 91 ASN A C 1
ATOM 735 O O . ASN A 1 91 ? 5.135 -15.055 -4.366 1.00 82.62 91 ASN A O 1
ATOM 739 N N . THR A 1 92 ? 7.030 -14.320 -3.399 1.00 87.94 92 THR A N 1
ATOM 740 C CA . THR A 1 92 ? 6.402 -13.822 -2.168 1.00 87.94 92 THR A CA 1
ATOM 741 C C . THR A 1 92 ? 6.641 -12.328 -1.962 1.00 87.94 92 THR A C 1
ATOM 743 O O . THR A 1 92 ? 7.560 -11.730 -2.516 1.00 87.94 92 THR A O 1
ATOM 746 N N . LEU A 1 93 ? 5.780 -11.722 -1.156 1.00 91.56 93 LEU A N 1
ATOM 747 C CA . LEU A 1 93 ? 5.863 -10.369 -0.623 1.00 91.56 93 LEU A CA 1
ATOM 748 C C . LEU A 1 93 ? 5.823 -10.462 0.902 1.00 91.56 93 LEU A C 1
ATOM 750 O O . LEU A 1 93 ? 5.045 -11.258 1.431 1.00 91.56 93 LEU A O 1
ATOM 754 N N . SER A 1 94 ? 6.605 -9.635 1.600 1.00 92.31 94 SER A N 1
ATOM 755 C CA . SER A 1 94 ? 6.310 -9.335 3.005 1.00 92.31 94 SER A CA 1
ATOM 756 C C . SER A 1 94 ? 5.292 -8.202 3.029 1.00 92.31 94 SER A C 1
ATOM 758 O O . SER A 1 94 ? 5.531 -7.131 2.462 1.00 92.31 94 SER A O 1
ATOM 760 N N . VAL A 1 95 ? 4.132 -8.457 3.627 1.00 94.75 95 VAL A N 1
ATOM 761 C CA . VAL A 1 95 ? 3.052 -7.481 3.729 1.00 94.75 95 VAL A CA 1
ATOM 762 C C . VAL A 1 95 ? 2.677 -7.309 5.183 1.00 94.75 95 VAL A C 1
ATOM 764 O O . VAL A 1 95 ? 2.300 -8.251 5.876 1.00 94.75 95 VAL A O 1
ATOM 767 N N . ARG A 1 96 ? 2.785 -6.067 5.630 1.00 95.25 96 ARG A N 1
ATOM 768 C CA . ARG A 1 96 ? 2.481 -5.634 6.979 1.00 95.25 96 ARG A CA 1
ATOM 769 C C . ARG A 1 96 ? 1.175 -4.863 6.979 1.00 95.25 96 ARG A C 1
ATOM 771 O O . ARG A 1 96 ? 1.035 -3.855 6.285 1.00 95.25 96 ARG A O 1
ATOM 778 N N . PHE A 1 97 ? 0.241 -5.329 7.789 1.00 94.88 97 PHE A N 1
ATOM 779 C CA . PHE A 1 97 ? -1.046 -4.696 8.011 1.00 94.88 97 PHE A CA 1
ATOM 780 C C . PHE A 1 97 ? -1.064 -4.028 9.380 1.00 94.88 97 PHE A C 1
ATOM 782 O O . PHE A 1 97 ? -0.727 -4.650 10.387 1.00 94.88 97 PHE A O 1
ATOM 789 N N . LEU A 1 98 ? -1.497 -2.771 9.414 1.00 92.25 98 LEU A N 1
ATOM 790 C CA . LEU A 1 98 ? -1.775 -2.041 10.645 1.00 92.25 98 LEU A CA 1
ATOM 791 C C . LEU A 1 98 ? -3.283 -2.035 10.868 1.00 92.25 98 LEU A C 1
ATOM 793 O O . LEU A 1 98 ? -4.017 -1.533 10.015 1.00 92.25 98 LEU A O 1
ATOM 797 N N . HIS A 1 99 ? -3.760 -2.594 11.979 1.00 91.12 99 HIS A N 1
ATOM 798 C CA . HIS A 1 99 ? -5.191 -2.731 12.252 1.00 91.12 99 HIS A CA 1
ATOM 799 C C . HIS A 1 99 ? -5.562 -2.425 13.709 1.00 91.12 99 HIS A C 1
ATOM 801 O O . HIS A 1 99 ? -4.789 -2.643 14.642 1.00 91.12 99 HIS A O 1
ATOM 807 N N . SER A 1 100 ? -6.768 -1.906 13.931 1.00 88.31 100 SER A N 1
ATOM 808 C CA . SER A 1 100 ? -7.263 -1.568 15.273 1.00 88.31 100 SER A CA 1
ATOM 809 C C . SER A 1 100 ? -8.786 -1.419 15.284 1.00 88.31 100 SER A C 1
ATOM 811 O O . SER A 1 100 ? -9.401 -1.333 14.222 1.00 88.31 100 SER A O 1
ATOM 813 N N . ASN A 1 101 ? -9.394 -1.374 16.468 1.00 82.31 101 ASN A N 1
ATOM 814 C CA . ASN A 1 101 ? -10.825 -1.127 16.661 1.00 82.31 101 ASN A CA 1
ATOM 815 C C . ASN A 1 101 ? -11.156 0.307 17.087 1.00 82.31 101 ASN A C 1
ATOM 817 O O . ASN A 1 101 ? -12.260 0.522 17.585 1.00 82.31 101 ASN A O 1
ATOM 821 N N . VAL A 1 102 ? -10.226 1.270 16.942 1.00 67.38 102 VAL A N 1
ATOM 822 C CA . VAL A 1 102 ? -10.406 2.669 17.389 1.00 67.38 102 VAL A CA 1
ATOM 823 C C . VAL A 1 102 ? -11.811 3.153 17.020 1.00 67.38 102 VAL A C 1
ATOM 825 O O . VAL A 1 102 ? -12.103 3.393 15.851 1.00 67.38 102 VAL A O 1
ATOM 828 N N . ALA A 1 103 ? -12.663 3.210 18.052 1.00 53.41 103 ALA A N 1
ATOM 829 C CA . ALA A 1 103 ? -14.121 3.130 17.985 1.00 53.41 103 ALA A CA 1
ATOM 830 C C . ALA A 1 103 ? -14.736 3.739 16.716 1.00 53.41 103 ALA A C 1
ATOM 832 O O . ALA A 1 103 ? -14.819 4.960 16.601 1.00 53.41 103 ALA A O 1
ATOM 833 N N . GLY A 1 104 ? -15.146 2.850 15.801 1.00 55.12 104 GLY A N 1
ATOM 834 C CA . GLY A 1 104 ? -16.039 3.080 14.666 1.00 55.12 104 GLY A CA 1
ATOM 835 C C . GLY A 1 104 ? -15.949 4.458 14.022 1.00 55.12 104 GLY A C 1
ATOM 836 O O . GLY A 1 104 ? -16.729 5.314 14.392 1.00 55.12 104 GLY A O 1
ATOM 837 N N . TYR A 1 105 ? -15.044 4.619 13.049 1.00 54.50 105 TYR A N 1
ATOM 838 C CA . TYR A 1 105 ? -14.987 5.609 11.949 1.00 54.50 105 TYR A CA 1
ATOM 839 C C . TYR A 1 105 ? -15.320 7.097 12.213 1.00 54.50 105 TYR A C 1
ATOM 841 O O . TYR A 1 105 ? -14.561 7.956 11.771 1.00 54.50 105 TYR A O 1
ATOM 849 N N . GLU A 1 106 ? -16.407 7.432 12.908 1.00 56.22 106 GLU A N 1
ATOM 850 C CA . GLU A 1 106 ? -16.966 8.778 13.059 1.00 56.22 106 GLU A CA 1
ATOM 851 C C . GLU A 1 106 ? -15.990 9.788 13.667 1.00 56.22 106 GLU A C 1
ATOM 853 O O . GLU A 1 106 ? -16.091 10.969 13.357 1.00 56.22 106 GLU A O 1
ATOM 858 N N . ASN A 1 107 ? -15.002 9.353 14.458 1.00 57.72 107 ASN A N 1
ATOM 859 C CA . ASN A 1 107 ? -14.133 10.280 15.189 1.00 57.72 107 ASN A CA 1
ATOM 860 C C . ASN A 1 107 ? -12.636 9.963 15.121 1.00 57.72 107 ASN A C 1
ATOM 862 O O . ASN A 1 107 ? -11.883 10.475 15.942 1.00 57.72 107 ASN A O 1
ATOM 866 N N . ILE A 1 108 ? -12.161 9.164 14.160 1.00 64.06 108 ILE A N 1
ATOM 867 C CA . ILE A 1 108 ? -10.722 8.839 14.070 1.00 64.06 108 ILE A CA 1
ATOM 868 C C . ILE A 1 108 ? -9.912 10.114 13.817 1.00 64.06 108 ILE A C 1
ATOM 870 O O . ILE A 1 108 ? -8.977 10.395 14.552 1.00 64.06 108 ILE A O 1
ATOM 874 N N . GLN A 1 109 ? -10.336 10.950 12.868 1.00 63.31 109 GLN A N 1
ATOM 875 C CA . GLN A 1 109 ? -9.701 12.243 12.582 1.00 63.31 109 GLN A CA 1
ATOM 876 C C . GLN A 1 109 ? -9.766 13.201 13.784 1.00 63.31 109 GLN A C 1
ATOM 878 O O . GLN A 1 109 ? -8.813 13.925 14.054 1.00 63.31 109 GLN A O 1
ATOM 883 N N . GLN A 1 110 ? -10.863 13.184 14.547 1.00 62.72 110 GLN A N 1
ATOM 884 C CA . GLN A 1 110 ? -11.003 14.013 15.748 1.00 62.72 110 GLN A CA 1
ATOM 885 C C . GLN A 1 110 ? -10.122 13.506 16.897 1.00 62.72 110 GLN A C 1
ATOM 887 O O . GLN A 1 110 ? -9.507 14.313 17.588 1.00 62.72 110 GLN A O 1
ATOM 892 N N . LYS A 1 111 ? -9.976 12.184 17.050 1.00 61.03 111 LYS A N 1
ATOM 893 C CA . LYS A 1 111 ? -9.003 11.566 17.961 1.00 61.03 111 LYS A CA 1
ATOM 894 C C . LYS A 1 111 ? -7.561 11.843 17.530 1.00 61.03 111 LYS A C 1
ATOM 896 O O . LYS A 1 111 ? -6.746 12.148 18.390 1.00 61.03 111 LYS A O 1
ATOM 901 N N . MET A 1 112 ? -7.266 11.865 16.222 1.00 62.59 112 MET A N 1
ATOM 902 C CA . MET A 1 112 ? -5.949 12.261 15.676 1.00 62.59 112 MET A CA 1
ATOM 903 C C . MET A 1 112 ? -5.566 13.674 16.092 1.00 62.59 112 MET A C 1
ATOM 905 O O . MET A 1 112 ? -4.406 13.932 16.408 1.00 62.59 112 MET A O 1
ATOM 909 N N . VAL A 1 113 ? -6.545 14.575 16.117 1.00 63.56 113 VAL A N 1
ATOM 910 C CA . VAL A 1 113 ? -6.349 15.961 16.544 1.00 63.56 113 VAL A CA 1
ATOM 911 C C . VAL A 1 113 ? -6.298 16.087 18.075 1.00 63.56 113 VAL A C 1
ATOM 913 O O . VAL A 1 113 ? -5.552 16.926 18.574 1.00 63.56 113 VAL A O 1
ATOM 916 N N . ALA A 1 114 ? -7.051 15.273 18.825 1.00 63.06 114 ALA A N 1
ATOM 917 C CA . ALA A 1 114 ? -7.206 15.400 20.279 1.00 63.06 114 ALA A CA 1
ATOM 918 C C . ALA A 1 114 ? -6.134 14.680 21.123 1.00 63.06 114 ALA A C 1
ATOM 920 O O . ALA A 1 114 ? -5.766 15.196 22.175 1.00 63.06 114 ALA A O 1
ATOM 921 N N . GLU A 1 115 ? -5.641 13.511 20.698 1.00 57.16 115 GLU A N 1
ATOM 922 C CA . GLU A 1 115 ? -4.693 12.690 21.480 1.00 57.16 115 GLU A CA 1
ATOM 923 C C . GLU A 1 115 ? -3.217 13.004 21.180 1.00 57.16 115 GLU A C 1
ATOM 925 O O . GLU A 1 115 ? -2.342 12.580 21.926 1.00 57.16 115 GLU A O 1
ATOM 930 N N . GLY A 1 116 ? -2.935 13.816 20.154 1.00 52.00 116 GLY A N 1
ATOM 931 C CA . GLY A 1 116 ? -1.575 14.213 19.795 1.00 52.00 116 GLY A CA 1
ATOM 932 C C . GLY A 1 116 ? -0.796 13.086 19.113 1.00 52.00 116 GLY A C 1
ATOM 933 O O . GLY A 1 116 ? -0.137 12.303 19.772 1.00 52.00 116 GLY A O 1
ATOM 934 N N . ALA A 1 117 ? -0.846 13.059 17.777 1.00 58.22 117 ALA A N 1
ATOM 935 C CA . ALA A 1 117 ? 0.053 12.376 16.826 1.00 58.22 117 ALA A CA 1
ATOM 936 C C . ALA A 1 117 ? 0.325 10.855 16.948 1.00 58.22 117 ALA A C 1
ATOM 938 O O . ALA A 1 117 ? 0.789 10.272 15.968 1.00 58.22 117 ALA A O 1
ATOM 939 N N . GLU A 1 118 ? 0.032 10.190 18.064 1.00 65.12 118 GLU A N 1
ATOM 940 C CA . GLU A 1 118 ? 0.470 8.817 18.327 1.00 65.12 118 GLU A CA 1
ATOM 941 C C . GLU A 1 118 ? -0.715 7.849 18.417 1.00 65.12 118 GLU A C 1
ATOM 943 O O . GLU A 1 118 ? -1.551 7.923 19.314 1.00 65.12 118 GLU A O 1
ATOM 948 N N . PHE A 1 119 ? -0.774 6.904 17.476 1.00 70.62 119 PHE A N 1
ATOM 949 C CA . PHE A 1 119 ? -1.782 5.846 17.443 1.00 70.62 119 PHE A CA 1
ATOM 950 C C . PHE A 1 119 ? -1.167 4.516 17.831 1.00 70.62 119 PHE A C 1
ATOM 952 O O . PHE A 1 119 ? -0.222 4.053 17.195 1.00 70.62 119 PHE A O 1
ATOM 959 N N . THR A 1 120 ? -1.761 3.852 18.822 1.00 77.50 120 THR A N 1
ATOM 960 C CA . THR A 1 120 ? -1.451 2.444 19.077 1.00 77.50 120 THR A CA 1
ATOM 961 C C . THR A 1 120 ? -2.242 1.585 18.093 1.00 77.50 120 THR A C 1
ATOM 963 O O . THR A 1 120 ? -3.467 1.469 18.185 1.00 77.50 120 THR A O 1
ATOM 966 N N . LEU A 1 121 ? -1.537 1.005 17.126 1.00 86.06 121 LEU A N 1
ATOM 967 C CA . LEU A 1 121 ? -2.082 0.078 16.136 1.00 86.06 121 LEU A CA 1
ATOM 968 C C . LEU A 1 121 ? -1.494 -1.313 16.367 1.00 86.06 121 LEU A C 1
ATOM 970 O O . LEU A 1 121 ? -0.353 -1.445 16.804 1.00 86.06 121 LEU A O 1
ATOM 974 N N . ASN A 1 122 ? -2.269 -2.350 16.054 1.00 90.25 122 ASN A N 1
ATOM 975 C CA . ASN A 1 122 ? -1.748 -3.711 16.017 1.00 90.25 122 ASN A CA 1
ATOM 976 C C . ASN A 1 122 ? -1.074 -3.932 14.668 1.00 90.25 122 ASN A C 1
ATOM 978 O O . ASN A 1 122 ? -1.606 -3.523 13.634 1.00 90.25 122 ASN A O 1
ATOM 982 N N . GLU A 1 123 ? 0.077 -4.589 14.693 1.00 92.56 123 GLU A N 1
ATOM 983 C CA . GLU A 1 123 ? 0.836 -4.947 13.504 1.00 92.56 123 GLU A CA 1
ATOM 984 C C . GLU A 1 123 ? 0.715 -6.449 13.243 1.00 92.56 123 GLU A C 1
ATOM 986 O O . GLU A 1 123 ? 0.892 -7.265 14.148 1.00 92.56 123 GLU A O 1
ATOM 991 N N . LEU A 1 124 ? 0.441 -6.806 11.991 1.00 94.81 124 LEU A N 1
ATOM 992 C CA . LEU A 1 124 ? 0.469 -8.179 11.508 1.00 94.81 124 LEU A CA 1
ATOM 993 C C . LEU A 1 124 ? 1.283 -8.235 10.214 1.00 94.81 124 LEU A C 1
ATOM 995 O O . LEU A 1 124 ? 0.853 -7.713 9.187 1.00 94.81 124 LEU A O 1
ATOM 999 N N . GLU A 1 125 ? 2.450 -8.873 10.262 1.00 94.56 125 GLU A N 1
ATOM 1000 C CA . GLU A 1 125 ? 3.297 -9.114 9.092 1.00 94.56 125 GLU A CA 1
ATOM 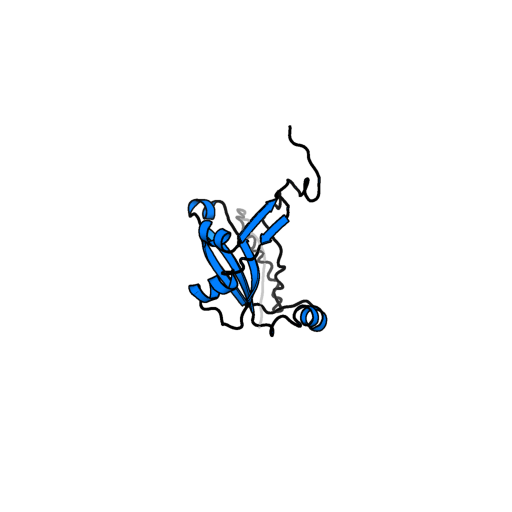1001 C C . GLU A 1 125 ? 3.112 -10.550 8.591 1.00 94.56 125 GLU A C 1
ATOM 1003 O O . GLU A 1 125 ? 3.242 -11.510 9.354 1.00 94.56 125 GLU A O 1
ATOM 1008 N N . ILE A 1 126 ? 2.791 -10.697 7.305 1.00 94.38 126 ILE A N 1
ATOM 1009 C CA . ILE A 1 126 ? 2.557 -11.987 6.653 1.00 94.38 126 ILE A CA 1
ATOM 1010 C C . ILE A 1 126 ? 3.334 -12.083 5.341 1.00 94.38 126 ILE A C 1
ATOM 1012 O O . ILE A 1 126 ? 3.527 -11.096 4.630 1.00 94.38 126 ILE A O 1
ATOM 1016 N N . GLY A 1 127 ? 3.748 -13.302 4.997 1.00 92.50 127 GLY A N 1
ATOM 1017 C CA . GLY A 1 127 ? 4.177 -13.628 3.642 1.00 92.50 127 GLY A CA 1
ATOM 1018 C C . GLY A 1 127 ? 2.956 -13.906 2.771 1.00 92.50 127 GLY A C 1
ATOM 1019 O O . GLY A 1 127 ? 2.139 -14.750 3.135 1.00 92.50 127 GLY A O 1
ATOM 1020 N N . MET A 1 128 ? 2.828 -13.232 1.631 1.00 92.31 128 MET A N 1
ATOM 1021 C CA . MET A 1 128 ? 1.750 -13.498 0.671 1.00 92.31 128 MET A CA 1
ATOM 1022 C C . MET A 1 128 ? 2.256 -13.486 -0.767 1.00 92.31 128 MET A C 1
ATOM 1024 O O . MET A 1 128 ? 3.258 -12.843 -1.076 1.00 92.31 128 MET A O 1
ATOM 1028 N N . SER A 1 129 ? 1.583 -14.199 -1.667 1.00 92.31 12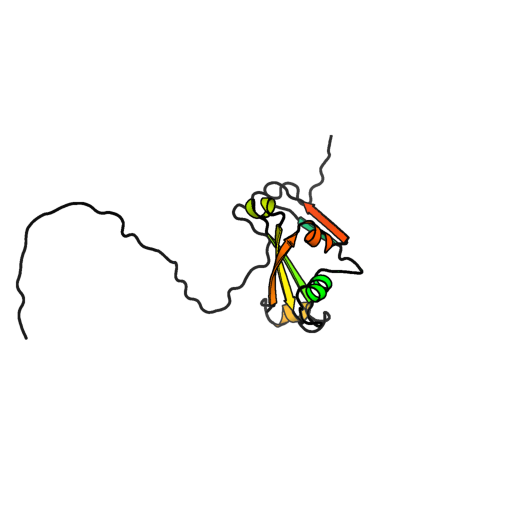9 SER A N 1
ATOM 1029 C CA . SER A 1 129 ? 1.953 -14.176 -3.083 1.00 92.31 129 SER A CA 1
ATOM 1030 C C . SER A 1 129 ? 1.579 -12.845 -3.747 1.00 92.31 129 SER A C 1
ATOM 1032 O O . SER A 1 129 ? 0.672 -12.135 -3.306 1.00 92.31 129 SER A O 1
ATOM 1034 N N . TYR A 1 130 ? 2.214 -12.531 -4.883 1.00 90.62 130 TYR A N 1
ATOM 1035 C CA . TYR A 1 130 ? 1.826 -11.376 -5.707 1.00 90.62 130 TYR A CA 1
ATOM 1036 C C . TYR A 1 130 ? 0.343 -11.407 -6.095 1.00 90.62 130 TYR A C 1
ATOM 1038 O O . TYR A 1 130 ? -0.327 -10.377 -6.083 1.00 90.62 130 TYR A O 1
ATOM 1046 N N . LYS A 1 131 ? -0.171 -12.598 -6.432 1.00 90.81 131 LYS A N 1
ATOM 1047 C CA . LYS A 1 131 ? -1.562 -12.782 -6.855 1.00 90.81 131 LYS A CA 1
ATOM 1048 C C . LYS A 1 131 ? -2.533 -12.430 -5.733 1.00 90.81 131 LYS A C 1
ATOM 1050 O O . LYS A 1 131 ? -3.520 -11.753 -5.990 1.00 90.81 131 LYS A O 1
ATOM 1055 N N . GLU A 1 132 ? -2.257 -12.889 -4.517 1.00 91.69 132 GLU A N 1
ATOM 1056 C CA . GLU A 1 132 ? -3.099 -12.583 -3.359 1.00 91.69 132 GLU A CA 1
ATOM 1057 C C . GLU A 1 132 ? -3.037 -11.096 -3.021 1.00 91.69 132 GLU A C 1
ATOM 1059 O O . GLU A 1 132 ? -4.080 -10.487 -2.820 1.00 91.69 132 GLU A O 1
ATOM 1064 N N . PHE A 1 133 ? -1.844 -10.489 -3.037 1.00 93.06 133 PHE A N 1
ATOM 1065 C CA . PHE A 1 133 ? -1.684 -9.076 -2.690 1.00 93.06 133 PHE A CA 1
ATOM 1066 C C . PHE A 1 133 ? -2.443 -8.159 -3.647 1.00 93.06 133 PHE A C 1
ATOM 1068 O O . PHE A 1 133 ? -3.238 -7.329 -3.215 1.00 93.06 133 PHE A O 1
ATOM 1075 N N . PHE A 1 134 ? -2.236 -8.322 -4.956 1.00 91.75 134 PHE A N 1
ATOM 1076 C CA . PHE A 1 134 ? -2.960 -7.518 -5.940 1.00 91.75 134 PHE A CA 1
ATOM 1077 C C . PHE A 1 134 ? -4.452 -7.865 -5.994 1.00 91.75 134 PHE A C 1
ATOM 1079 O O . PHE A 1 134 ? -5.242 -7.026 -6.412 1.00 91.75 134 PHE A O 1
ATOM 1086 N N . GLY A 1 135 ? -4.840 -9.058 -5.532 1.00 91.69 135 GLY A N 1
ATOM 1087 C CA . GLY A 1 135 ? -6.233 -9.468 -5.372 1.00 91.69 135 GLY A CA 1
ATOM 1088 C C . GLY A 1 135 ? -6.977 -8.767 -4.231 1.00 91.69 135 GLY A C 1
ATOM 1089 O O . GLY A 1 135 ? -8.199 -8.829 -4.208 1.00 91.69 135 GLY A O 1
ATOM 1090 N N . LEU A 1 136 ? -6.280 -8.071 -3.321 1.00 92.06 136 LEU A N 1
ATOM 1091 C CA . LEU A 1 136 ? -6.915 -7.265 -2.266 1.00 92.06 136 LEU A CA 1
ATOM 1092 C C . LEU A 1 136 ? -7.590 -5.991 -2.797 1.00 92.06 136 LEU A C 1
ATOM 1094 O O . LEU A 1 136 ? -8.299 -5.311 -2.053 1.00 92.06 136 LEU A O 1
ATOM 1098 N N . PHE A 1 137 ? -7.323 -5.623 -4.051 1.00 92.12 137 PHE A N 1
ATOM 1099 C CA . PHE A 1 137 ? -7.771 -4.373 -4.649 1.00 92.12 137 PHE A CA 1
ATOM 1100 C C . PHE A 1 137 ? -8.565 -4.646 -5.921 1.00 92.12 137 PHE A C 1
ATOM 1102 O O . PHE A 1 137 ? -8.197 -5.491 -6.736 1.00 92.12 137 PHE A O 1
ATOM 1109 N N . LYS A 1 138 ? -9.598 -3.838 -6.162 1.00 91.62 138 LYS A N 1
ATOM 1110 C CA . LYS A 1 138 ? -10.336 -3.859 -7.431 1.00 91.62 138 LYS A CA 1
ATOM 1111 C C . LYS A 1 138 ? -9.468 -3.355 -8.583 1.00 91.62 138 LYS A C 1
ATOM 1113 O O . LYS A 1 138 ? -9.556 -3.845 -9.709 1.00 91.62 138 LYS A O 1
ATOM 1118 N N . ARG A 1 139 ? -8.643 -2.337 -8.304 1.00 91.50 139 ARG A N 1
ATOM 1119 C CA . ARG A 1 139 ? -7.651 -1.752 -9.219 1.00 91.50 139 ARG A CA 1
ATOM 1120 C C . ARG A 1 139 ? -6.438 -1.281 -8.433 1.00 91.50 139 ARG A C 1
ATOM 1122 O O . ARG A 1 139 ? -6.592 -0.761 -7.334 1.00 91.50 139 ARG A O 1
ATOM 1129 N N . PHE A 1 140 ? -5.256 -1.409 -9.025 1.00 93.62 140 PHE A N 1
ATOM 1130 C CA . PHE A 1 140 ? -3.990 -0.970 -8.444 1.00 93.62 140 PHE A CA 1
ATOM 1131 C C . PHE A 1 140 ? -3.157 -0.245 -9.506 1.00 93.62 140 PHE A C 1
ATOM 1133 O O . PHE A 1 140 ? -3.016 -0.739 -10.625 1.00 93.62 140 PHE A O 1
ATOM 1140 N N . SER A 1 141 ? -2.598 0.914 -9.160 1.00 94.19 141 SER A N 1
ATOM 1141 C CA . SER A 1 141 ? -1.726 1.713 -10.022 1.00 94.19 141 SER A CA 1
ATOM 1142 C C . SER A 1 141 ? -0.509 2.199 -9.242 1.00 94.19 141 SER A C 1
ATOM 1144 O O . SER A 1 141 ? -0.648 2.772 -8.162 1.00 94.19 141 SER A O 1
ATOM 1146 N N . LEU A 1 142 ? 0.676 2.016 -9.824 1.00 93.31 142 LEU A N 1
ATOM 1147 C CA . LEU A 1 142 ? 1.959 2.458 -9.283 1.00 93.31 142 LEU A CA 1
ATOM 1148 C C . LEU A 1 142 ? 2.716 3.233 -10.360 1.00 93.31 142 LEU A C 1
ATOM 1150 O O . LEU A 1 142 ? 2.928 2.720 -11.460 1.00 93.31 142 LEU A O 1
ATOM 1154 N N . THR A 1 143 ? 3.156 4.443 -10.026 1.00 93.88 143 THR A N 1
ATOM 1155 C CA . THR A 1 143 ? 4.130 5.196 -10.818 1.00 93.88 143 THR A CA 1
ATOM 1156 C C . THR A 1 143 ? 5.460 5.220 -10.091 1.00 93.88 143 THR A C 1
ATOM 1158 O O . THR A 1 143 ? 5.522 5.327 -8.869 1.00 93.88 143 THR A O 1
ATOM 1161 N N . LEU A 1 144 ? 6.539 5.097 -10.855 1.00 92.56 144 LEU A N 1
ATOM 1162 C CA . LEU A 1 144 ? 7.894 5.280 -10.368 1.00 92.56 144 LEU A CA 1
ATOM 1163 C C . LEU A 1 144 ? 8.647 6.091 -11.407 1.00 92.56 144 LEU A C 1
ATOM 1165 O O . LEU A 1 144 ? 8.697 5.725 -12.583 1.00 92.56 144 LEU A O 1
ATOM 1169 N N . SER A 1 145 ? 9.257 7.177 -10.965 1.00 93.75 145 SER A N 1
ATOM 1170 C CA . SER A 1 145 ? 10.138 7.983 -11.787 1.00 93.75 145 SER A CA 1
ATOM 1171 C C . SER A 1 145 ? 11.460 8.247 -11.062 1.00 93.75 145 SER A C 1
ATOM 1173 O O . SER A 1 145 ? 11.476 8.388 -9.834 1.00 93.75 145 SER A O 1
ATOM 1175 N N . PRO A 1 146 ? 12.597 8.297 -11.786 1.00 93.88 146 PRO A N 1
ATOM 1176 C CA . PRO A 1 146 ? 13.894 8.593 -11.185 1.00 93.88 146 PRO A CA 1
ATOM 1177 C C . PRO A 1 146 ? 13.838 9.886 -10.388 1.00 93.88 146 PRO A C 1
ATOM 1179 O O . PRO A 1 146 ? 13.499 10.932 -10.941 1.00 93.88 146 PRO A O 1
ATOM 1182 N N . ASN A 1 147 ? 14.125 9.806 -9.089 1.00 89.94 147 ASN A N 1
ATOM 1183 C CA . ASN A 1 147 ? 14.035 10.935 -8.164 1.00 89.94 147 ASN A CA 1
ATOM 1184 C C . ASN A 1 147 ? 12.705 11.723 -8.255 1.00 89.94 147 ASN A C 1
ATOM 1186 O O . ASN A 1 147 ? 12.683 12.926 -8.008 1.00 89.94 147 ASN A O 1
ATOM 1190 N N . GLY A 1 148 ? 11.599 11.072 -8.637 1.00 88.00 148 GLY A N 1
ATOM 1191 C CA . GLY A 1 148 ? 10.284 11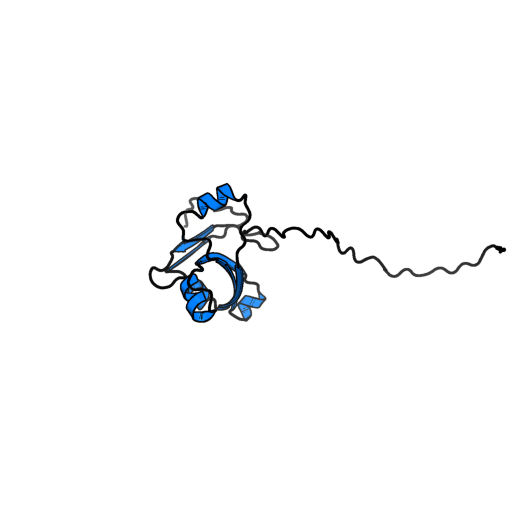.708 -8.770 1.00 88.00 148 GLY A CA 1
ATOM 1192 C C . GLY A 1 148 ? 10.137 12.625 -9.993 1.00 88.00 148 GLY A C 1
ATOM 1193 O O . GLY A 1 148 ? 9.271 13.499 -10.018 1.00 88.00 148 GLY A O 1
ATOM 1194 N N . LEU A 1 149 ? 10.996 12.476 -11.009 1.00 92.44 149 LEU A N 1
ATOM 1195 C CA . LEU A 1 149 ? 11.083 13.393 -12.148 1.00 92.44 149 LEU A CA 1
ATOM 1196 C C . LEU A 1 149 ? 9.757 13.604 -12.894 1.00 92.44 149 LEU A C 1
ATOM 1198 O O . LEU A 1 149 ? 9.563 14.694 -13.439 1.00 92.44 149 LEU A O 1
ATOM 1202 N N . LEU A 1 150 ? 8.880 12.598 -12.946 1.00 92.81 150 LEU A N 1
ATOM 1203 C CA . LEU A 1 150 ? 7.631 12.632 -13.717 1.00 92.81 150 LEU A CA 1
ATOM 1204 C C . LEU A 1 150 ? 6.375 12.789 -12.849 1.00 92.81 150 LEU A C 1
ATOM 1206 O O . LEU A 1 150 ? 5.282 12.911 -13.402 1.00 92.81 150 LEU A O 1
ATOM 1210 N N . GLU A 1 151 ? 6.501 12.832 -11.522 1.00 89.50 151 GLU A N 1
ATOM 1211 C CA . GLU A 1 151 ? 5.332 12.895 -10.641 1.00 89.50 151 GLU A CA 1
ATOM 1212 C C . GLU A 1 151 ? 4.556 14.205 -10.843 1.00 89.50 151 GLU A C 1
ATOM 1214 O O . GLU A 1 151 ? 5.113 15.303 -10.785 1.00 89.50 151 GLU A O 1
ATOM 1219 N N . GLY A 1 152 ? 3.259 14.080 -11.140 1.00 88.19 152 GLY A N 1
ATOM 1220 C CA . GLY A 1 152 ? 2.372 15.210 -11.434 1.00 88.19 152 GLY A CA 1
ATOM 1221 C C . GLY A 1 152 ? 2.614 15.904 -12.782 1.00 88.19 152 GLY A C 1
ATOM 1222 O O . GLY A 1 152 ? 2.026 16.957 -13.030 1.00 88.19 152 GLY A O 1
ATOM 1223 N N . LYS A 1 153 ? 3.461 15.355 -13.666 1.00 90.56 153 LYS A N 1
ATOM 1224 C CA . LYS A 1 153 ? 3.804 15.984 -14.952 1.00 90.56 153 LYS A CA 1
ATOM 1225 C C . LYS A 1 153 ? 3.101 15.326 -16.134 1.00 90.56 153 LYS A C 1
ATOM 1227 O O . LYS A 1 153 ? 2.976 14.110 -16.221 1.00 90.56 153 LYS A O 1
ATOM 1232 N N . SER A 1 154 ? 2.696 16.150 -17.099 1.00 92.94 154 SER A N 1
ATOM 1233 C CA . SER A 1 154 ? 2.238 15.674 -18.409 1.00 92.94 154 SER A CA 1
ATOM 1234 C C . SER A 1 154 ? 3.428 15.308 -19.298 1.00 92.94 154 SER A C 1
ATOM 1236 O O . SER A 1 154 ? 4.423 16.031 -19.329 1.00 92.94 154 SER A O 1
ATOM 1238 N N . TYR A 1 155 ? 3.307 14.229 -20.068 1.00 92.31 155 TYR A N 1
ATOM 1239 C CA . TYR A 1 155 ? 4.286 13.823 -21.077 1.00 92.31 155 TYR A CA 1
ATOM 1240 C C . TYR A 1 155 ? 3.584 13.453 -22.388 1.00 92.31 155 TYR A C 1
ATOM 1242 O O . TYR A 1 155 ? 2.375 13.228 -22.422 1.00 92.31 155 TYR A O 1
ATOM 1250 N N . LYS A 1 156 ? 4.345 13.419 -23.483 1.00 93.62 156 LYS A N 1
ATOM 1251 C CA . LYS A 1 156 ? 3.892 12.912 -24.782 1.00 93.62 156 LYS A CA 1
ATOM 1252 C C . LYS A 1 156 ? 4.790 11.751 -25.176 1.00 93.62 156 LYS A C 1
ATOM 1254 O O . LYS A 1 156 ? 6.008 11.866 -25.073 1.00 93.62 156 LYS A O 1
ATOM 1259 N N . THR A 1 157 ? 4.188 10.656 -25.614 1.00 88.88 157 THR A N 1
ATOM 1260 C CA . THR A 1 157 ? 4.895 9.529 -26.225 1.00 88.88 157 THR A CA 1
ATOM 1261 C C . THR A 1 157 ? 4.928 9.722 -27.737 1.00 88.88 157 THR A C 1
ATOM 1263 O O . THR A 1 157 ? 4.023 10.351 -28.292 1.00 88.88 157 THR A O 1
ATOM 1266 N N . VAL A 1 158 ? 5.962 9.198 -28.389 1.00 80.44 158 VAL A N 1
ATOM 1267 C CA . VAL A 1 158 ? 6.102 9.175 -29.853 1.00 80.44 158 VAL A CA 1
ATOM 1268 C C . VAL A 1 158 ? 6.013 7.734 -30.322 1.00 80.44 158 VAL A C 1
ATOM 1270 O O . VAL A 1 158 ? 6.549 6.874 -29.587 1.00 80.44 158 VAL A O 1
#

Solvent-accessible surface area (backbone atoms only — not comparable to full-atom values): 10585 Å² total; per-residue (Å²): 134,89,86,88,88,82,83,89,87,83,91,82,86,87,78,92,78,85,88,76,73,88,76,73,82,78,76,85,70,93,73,76,91,81,77,79,96,67,93,82,64,99,77,60,59,58,29,64,56,76,51,69,42,77,34,96,85,53,33,60,47,54,49,38,41,76,76,67,67,52,61,90,71,41,43,66,79,44,79,49,78,48,76,49,83,69,30,61,77,72,53,38,30,47,38,34,38,31,31,42,52,75,72,72,77,87,44,52,71,57,46,51,68,71,71,59,88,73,79,93,64,46,78,48,77,43,80,40,38,62,69,60,59,60,59,37,34,71,41,79,49,78,51,74,23,65,71,33,72,52,64,96,57,89,85,84,87,134

Radius of gyration: 26.67 Å; Cα contacts (8 Å, |Δi|>4): 154; chains: 1; bounding box: 80×33×85 Å